Protein AF-A0A376UDI6-F1 (afdb_monomer)

Nearest PDB structures (foldseek):
  3olp-assembly1_B  TM=1.007E+00  e=3.961E-11  Salmonella enterica subsp. enterica serovar Typhimurium
  2z0f-assembly1_B  TM=8.883E-01  e=9.411E-08  Thermus thermophilus HB8
  6zqb-assembly1_JO  TM=3.512E-01  e=1.369E+00  Saccharomyces cerevisiae S288C
  8gmh-assembly2_F  TM=4.093E-01  e=9.083E+00  Streptococcus intermedius B196

Structure (mmCIF, N/CA/C/O backbone):
data_AF-A0A376UDI6-F1
#
_entry.id   AF-A0A376UDI6-F1
#
loop_
_atom_site.group_PDB
_atom_site.id
_atom_site.type_symbol
_atom_site.label_atom_id
_atom_site.label_alt_id
_atom_site.label_comp_id
_atom_site.label_asym_id
_atom_site.label_entity_id
_atom_site.label_seq_id
_atom_site.pdbx_PDB_ins_code
_atom_site.Cartn_x
_atom_site.Cartn_y
_atom_site.Cartn_z
_atom_site.occupancy
_atom_site.B_iso_or_equiv
_atom_site.auth_seq_id
_atom_site.auth_comp_id
_atom_site.auth_asym_id
_atom_site.auth_atom_id
_atom_site.pdbx_PDB_model_num
ATOM 1 N N . MET A 1 1 ? 17.257 5.928 -6.524 1.00 50.03 1 MET A N 1
ATOM 2 C CA . MET A 1 1 ? 17.084 4.465 -6.661 1.00 50.03 1 MET A CA 1
ATOM 3 C C . MET A 1 1 ? 16.799 4.116 -8.121 1.00 50.03 1 MET A C 1
ATOM 5 O O . MET A 1 1 ? 15.915 4.734 -8.705 1.00 50.03 1 MET A O 1
ATOM 9 N N . ARG A 1 2 ? 17.577 3.229 -8.763 1.00 57.44 2 ARG A N 1
ATOM 10 C CA . ARG A 1 2 ? 17.492 2.986 -10.221 1.00 57.44 2 ARG A CA 1
ATOM 11 C C . ARG A 1 2 ? 16.835 1.626 -10.506 1.00 57.44 2 ARG A C 1
ATOM 13 O O . ARG A 1 2 ? 17.513 0.618 -10.627 1.00 57.44 2 ARG A O 1
ATOM 20 N N . TRP A 1 3 ? 15.513 1.620 -10.670 1.00 70.88 3 TRP A N 1
ATOM 21 C CA . TRP A 1 3 ? 14.667 0.426 -10.882 1.00 70.88 3 TRP A CA 1
ATOM 22 C C . TRP A 1 3 ? 14.841 -0.294 -12.233 1.00 70.88 3 TRP A C 1
ATOM 24 O O . TRP A 1 3 ? 14.203 -1.312 -12.483 1.00 70.88 3 TRP A O 1
ATOM 34 N N . ARG A 1 4 ? 15.696 0.229 -13.123 1.00 72.62 4 ARG A N 1
ATOM 35 C CA . ARG A 1 4 ? 15.823 -0.234 -14.518 1.00 72.62 4 ARG A CA 1
ATOM 36 C C . ARG A 1 4 ? 16.219 -1.708 -14.640 1.00 72.62 4 ARG A C 1
ATOM 38 O O . ARG A 1 4 ? 15.703 -2.379 -15.522 1.00 72.62 4 ARG A O 1
ATOM 45 N N . GLY A 1 5 ? 17.097 -2.201 -13.762 1.00 80.75 5 GLY A N 1
ATOM 46 C CA . GLY A 1 5 ? 17.530 -3.603 -13.786 1.00 80.75 5 GLY A CA 1
ATOM 47 C C . GLY A 1 5 ? 16.401 -4.569 -13.429 1.00 80.75 5 GLY A C 1
ATOM 48 O O . GLY A 1 5 ? 16.172 -5.538 -14.143 1.00 80.75 5 GLY A O 1
ATOM 49 N N . LEU A 1 6 ? 15.642 -4.259 -12.373 1.00 84.06 6 LEU A N 1
ATOM 50 C CA . LEU A 1 6 ? 14.537 -5.106 -11.921 1.00 84.06 6 LEU A CA 1
ATOM 51 C C . LEU A 1 6 ? 13.362 -5.091 -12.907 1.00 84.06 6 LEU A C 1
ATOM 53 O O .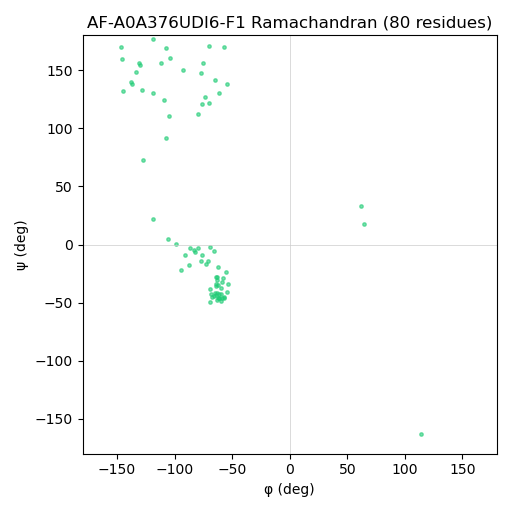 LEU A 1 6 ? 12.778 -6.129 -13.192 1.00 84.06 6 LEU A O 1
ATOM 57 N N . LEU A 1 7 ? 13.061 -3.929 -13.494 1.00 85.50 7 LEU A N 1
ATOM 58 C CA . LEU A 1 7 ? 12.006 -3.796 -14.503 1.00 85.50 7 LEU A CA 1
ATOM 59 C C . LEU A 1 7 ? 12.277 -4.604 -15.779 1.00 85.50 7 LEU A C 1
ATOM 61 O O . LEU A 1 7 ? 11.323 -5.052 -16.410 1.00 85.50 7 LEU A O 1
ATOM 65 N N . ALA A 1 8 ? 13.545 -4.805 -16.151 1.00 88.19 8 ALA A N 1
ATOM 66 C CA . ALA A 1 8 ? 13.929 -5.648 -17.286 1.00 88.19 8 ALA A CA 1
ATOM 67 C C . ALA A 1 8 ? 13.747 -7.152 -17.008 1.00 88.19 8 ALA A C 1
ATOM 69 O O . ALA A 1 8 ? 13.728 -7.953 -17.936 1.00 88.19 8 ALA A O 1
ATOM 70 N N . LEU A 1 9 ? 13.617 -7.535 -15.735 1.00 89.00 9 LEU A N 1
ATOM 71 C CA . LEU A 1 9 ? 13.417 -8.916 -15.293 1.00 89.00 9 LEU A CA 1
ATOM 72 C C . LEU A 1 9 ? 11.979 -9.186 -14.831 1.00 89.00 9 LEU A C 1
ATOM 74 O O . LEU A 1 9 ? 11.706 -10.280 -14.347 1.00 89.00 9 LEU A O 1
ATOM 78 N N . ARG A 1 10 ? 11.063 -8.217 -14.970 1.00 88.62 10 ARG A N 1
ATOM 79 C CA . ARG A 1 10 ? 9.713 -8.293 -14.390 1.00 88.62 10 ARG A CA 1
ATOM 80 C C . ARG A 1 10 ? 8.899 -9.493 -14.875 1.00 88.62 10 ARG A C 1
ATOM 82 O O . ARG A 1 10 ? 8.126 -10.033 -14.104 1.00 88.62 10 ARG A O 1
ATOM 89 N N . ASP A 1 11 ? 9.106 -9.934 -16.115 1.00 92.25 11 ASP A N 1
ATOM 90 C CA . ASP A 1 11 ? 8.343 -11.040 -16.709 1.00 92.25 11 ASP A CA 1
ATOM 91 C C . ASP A 1 11 ? 8.855 -12.421 -16.250 1.00 92.25 11 ASP A C 1
ATOM 93 O O . ASP A 1 11 ? 8.294 -13.447 -16.620 1.00 92.25 11 ASP A O 1
ATOM 97 N N . LYS A 1 12 ? 9.932 -12.467 -15.448 1.00 95.50 12 LYS A N 1
ATOM 98 C CA . LYS A 1 12 ? 10.487 -13.708 -14.880 1.00 95.50 12 LYS A CA 1
ATOM 99 C C . LYS A 1 12 ? 9.908 -14.071 -13.513 1.00 95.50 12 LYS A C 1
ATOM 101 O O . LYS A 1 12 ? 10.215 -15.146 -13.006 1.00 95.50 12 LYS A O 1
ATOM 106 N N . PHE A 1 13 ? 9.134 -13.178 -12.902 1.00 95.31 13 PHE A N 1
ATOM 107 C CA . PHE A 1 13 ? 8.605 -13.346 -11.552 1.00 95.31 13 PHE A CA 1
ATOM 108 C C . PHE A 1 13 ? 7.152 -12.883 -11.503 1.00 95.31 13 PHE A C 1
ATOM 110 O O . PHE A 1 13 ? 6.822 -11.834 -12.049 1.00 95.31 13 PHE A O 1
ATOM 117 N N . ASP A 1 14 ? 6.301 -13.607 -10.777 1.00 96.19 14 ASP A N 1
ATOM 118 C CA . ASP A 1 14 ? 4.928 -13.151 -10.518 1.00 96.19 14 ASP A CA 1
ATOM 119 C C . ASP A 1 14 ? 4.916 -11.864 -9.677 1.00 96.19 14 ASP A C 1
ATOM 121 O O . ASP A 1 14 ? 4.096 -10.965 -9.876 1.00 96.19 14 ASP A O 1
ATOM 125 N N . LEU A 1 15 ? 5.867 -11.766 -8.744 1.00 95.69 15 LEU A N 1
ATOM 126 C CA . LEU A 1 15 ? 6.068 -10.632 -7.856 1.00 95.69 15 LEU A CA 1
ATOM 127 C C . LEU A 1 15 ? 7.562 -10.438 -7.591 1.00 95.69 15 LEU A C 1
ATOM 129 O O . LEU A 1 15 ? 8.269 -11.372 -7.217 1.00 95.69 15 LEU A O 1
ATOM 133 N N . ALA A 1 16 ? 8.024 -9.202 -7.725 1.00 96.19 16 ALA A N 1
ATOM 134 C CA . ALA A 1 16 ? 9.359 -8.776 -7.340 1.00 96.19 16 ALA A CA 1
ATOM 135 C C . ALA A 1 16 ? 9.281 -7.502 -6.490 1.00 96.19 16 ALA A C 1
ATOM 137 O O . ALA A 1 16 ? 8.321 -6.735 -6.565 1.00 96.19 16 ALA A O 1
ATOM 138 N N . PHE A 1 17 ? 10.300 -7.256 -5.675 1.00 95.25 17 PHE A N 1
ATOM 139 C CA . PHE A 1 17 ? 10.384 -6.066 -4.837 1.00 95.25 17 PHE A CA 1
ATOM 140 C C . PHE A 1 17 ? 11.830 -5.600 -4.706 1.00 95.25 17 PHE A C 1
ATOM 142 O O . PHE A 1 17 ? 12.766 -6.367 -4.932 1.00 95.25 17 PHE A O 1
ATOM 149 N N . ALA A 1 18 ? 12.017 -4.335 -4.349 1.00 94.31 18 ALA A N 1
ATOM 150 C CA . ALA A 1 18 ? 13.296 -3.879 -3.823 1.00 94.31 18 ALA A CA 1
ATO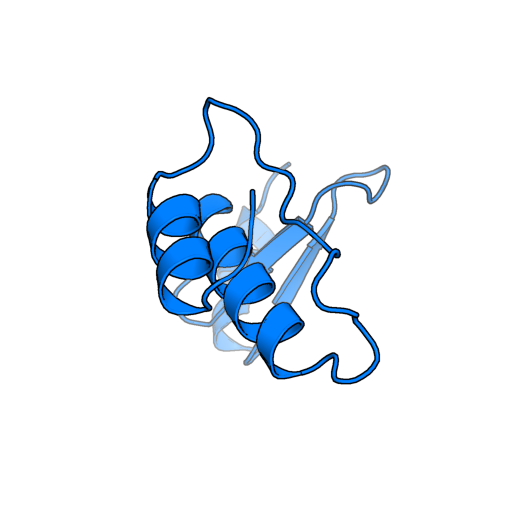M 151 C C . ALA A 1 18 ? 13.100 -2.781 -2.785 1.00 94.31 18 ALA A C 1
ATOM 153 O O . ALA A 1 18 ? 12.011 -2.217 -2.637 1.00 94.31 18 ALA A O 1
ATOM 154 N N . ASN A 1 19 ? 14.197 -2.467 -2.112 1.00 95.31 19 ASN A N 1
ATOM 155 C CA . ASN A 1 19 ? 14.267 -1.491 -1.045 1.00 95.31 19 ASN A CA 1
ATOM 156 C C . ASN A 1 19 ? 15.420 -0.523 -1.289 1.00 95.31 19 ASN A C 1
ATOM 158 O O . ASN A 1 19 ? 16.383 -0.836 -1.997 1.00 95.31 19 ASN A O 1
ATOM 162 N N . ASP A 1 20 ? 15.296 0.674 -0.744 1.00 94.62 20 ASP A N 1
ATOM 163 C CA . ASP A 1 20 ? 16.402 1.612 -0.666 1.00 94.62 20 ASP A CA 1
ATOM 164 C C . ASP A 1 20 ? 17.474 1.140 0.342 1.00 94.62 20 ASP A C 1
ATOM 166 O O . ASP A 1 20 ? 17.273 0.129 1.013 1.00 94.62 20 ASP A O 1
ATOM 170 N N . PRO A 1 21 ? 18.656 1.788 0.405 1.00 94.94 21 PRO A N 1
ATOM 171 C CA . PRO A 1 21 ? 19.809 1.247 1.135 1.00 94.94 21 PRO A CA 1
ATOM 172 C C . PRO A 1 21 ? 19.589 0.962 2.627 1.00 94.94 21 PRO A C 1
ATOM 174 O O . PRO A 1 21 ? 20.242 0.074 3.168 1.00 94.94 21 PRO A O 1
ATOM 177 N N . ASP A 1 22 ? 18.700 1.706 3.275 1.00 97.06 22 ASP A N 1
ATOM 178 C CA . ASP A 1 22 ? 18.314 1.605 4.686 1.00 97.06 22 ASP A CA 1
ATOM 179 C C . ASP A 1 22 ? 17.012 0.819 4.919 1.00 97.06 22 ASP A C 1
ATOM 181 O O . ASP A 1 22 ? 16.637 0.583 6.065 1.00 97.06 22 ASP A O 1
ATOM 185 N N . TYR A 1 23 ? 16.388 0.315 3.851 1.00 94.62 23 TYR A N 1
ATOM 186 C CA . TYR A 1 23 ? 15.262 -0.622 3.881 1.00 94.62 23 TYR A CA 1
ATOM 187 C C . TYR A 1 23 ? 13.955 -0.099 4.500 1.00 94.62 23 TYR A C 1
ATOM 189 O O . TYR A 1 23 ? 13.063 -0.895 4.808 1.00 94.62 23 TYR A O 1
ATOM 197 N N . ASP A 1 24 ? 13.781 1.216 4.632 1.00 96.31 24 ASP A N 1
ATOM 198 C CA . ASP A 1 24 ? 12.539 1.809 5.141 1.00 96.31 24 ASP A CA 1
ATOM 199 C C . ASP A 1 24 ? 11.496 2.057 4.029 1.00 96.31 24 ASP A C 1
ATOM 201 O O . ASP A 1 24 ? 10.292 2.164 4.300 1.00 96.31 24 ASP A O 1
ATOM 205 N N . ARG A 1 25 ? 11.920 2.059 2.756 1.00 95.44 25 ARG A N 1
ATOM 206 C CA . ARG A 1 25 ? 11.042 2.168 1.584 1.00 95.44 25 ARG A CA 1
ATOM 207 C C . ARG A 1 25 ? 11.010 0.880 0.783 1.00 95.44 25 ARG A C 1
ATOM 209 O O . ARG A 1 25 ? 11.924 0.061 0.783 1.00 95.44 25 ARG A O 1
ATOM 216 N N . HIS A 1 26 ? 9.924 0.717 0.038 1.00 96.25 26 HIS A N 1
ATOM 217 C CA . HIS A 1 26 ? 9.674 -0.444 -0.804 1.00 96.25 26 HIS A CA 1
ATOM 218 C C . HIS A 1 26 ? 9.201 -0.015 -2.193 1.00 96.25 26 HIS A C 1
ATOM 220 O O . HIS A 1 26 ? 8.509 0.991 -2.360 1.00 96.25 26 HIS A O 1
ATOM 226 N N . GLY A 1 27 ? 9.546 -0.813 -3.197 1.00 96.25 27 GLY A N 1
ATOM 227 C CA . GLY A 1 27 ? 8.938 -0.759 -4.521 1.00 96.25 27 GLY A CA 1
ATOM 228 C C . GLY A 1 27 ? 8.482 -2.146 -4.929 1.00 96.25 27 GLY A C 1
ATOM 229 O O . GLY A 1 27 ? 9.224 -3.111 -4.771 1.00 96.25 27 GLY A O 1
ATOM 230 N N . ILE A 1 28 ? 7.254 -2.225 -5.434 1.00 97.50 28 ILE A N 1
ATOM 231 C CA . ILE A 1 28 ? 6.583 -3.475 -5.785 1.00 97.50 28 ILE A CA 1
ATOM 232 C C . ILE A 1 28 ? 6.489 -3.569 -7.302 1.00 97.50 28 ILE A C 1
ATOM 234 O O . ILE A 1 28 ? 5.970 -2.661 -7.951 1.00 97.50 28 ILE A O 1
ATOM 238 N N . VAL A 1 29 ? 7.005 -4.654 -7.865 1.00 96.44 29 VAL A N 1
ATOM 239 C CA . VAL A 1 29 ? 7.051 -4.911 -9.303 1.00 96.44 29 VAL A CA 1
ATOM 240 C C . VAL A 1 29 ? 6.251 -6.168 -9.609 1.00 96.44 29 VAL A C 1
ATOM 242 O O . VAL A 1 29 ? 6.448 -7.209 -8.990 1.00 96.44 29 VAL A O 1
ATOM 245 N N . THR A 1 30 ? 5.369 -6.068 -10.591 1.00 96.81 30 THR A N 1
ATOM 246 C CA . THR A 1 30 ? 4.659 -7.203 -11.193 1.00 96.81 30 THR A CA 1
ATOM 247 C C . THR A 1 30 ? 5.025 -7.275 -12.682 1.00 96.81 30 THR A C 1
ATOM 249 O O . THR A 1 30 ? 5.697 -6.363 -13.185 1.00 96.81 30 THR A O 1
ATOM 252 N N . PRO A 1 31 ? 4.555 -8.279 -13.444 1.00 95.88 31 PRO A N 1
ATOM 253 C CA . PRO A 1 31 ? 4.708 -8.283 -14.902 1.00 95.88 31 PRO A CA 1
ATOM 254 C C . PRO A 1 31 ? 4.145 -7.024 -15.593 1.00 95.88 31 PRO A C 1
ATOM 256 O O . PRO A 1 31 ? 4.615 -6.630 -16.659 1.00 95.88 31 PRO A O 1
ATOM 259 N N . ALA A 1 32 ? 3.198 -6.316 -14.959 1.00 95.50 32 ALA A N 1
ATOM 260 C CA . ALA A 1 32 ? 2.676 -5.035 -15.447 1.00 95.50 32 ALA A CA 1
ATOM 261 C C . ALA A 1 32 ? 3.628 -3.840 -15.209 1.00 95.50 32 ALA A C 1
ATOM 263 O O . ALA A 1 32 ? 3.396 -2.750 -15.730 1.00 95.50 32 ALA A O 1
ATOM 264 N N . GLY A 1 33 ? 4.705 -4.028 -14.443 1.00 94.44 33 GLY A N 1
ATOM 265 C CA . GLY A 1 33 ? 5.705 -3.009 -14.130 1.00 94.44 33 GLY A CA 1
ATOM 266 C C . GLY A 1 33 ? 5.745 -2.623 -12.651 1.00 94.44 33 GLY A C 1
ATOM 267 O O . GLY A 1 33 ? 5.268 -3.345 -11.779 1.00 94.44 33 GLY A O 1
ATOM 268 N N . LEU A 1 34 ? 6.368 -1.476 -12.364 1.00 95.69 34 LEU A N 1
ATOM 269 C CA . LEU A 1 34 ? 6.472 -0.921 -11.012 1.00 95.69 34 LEU A CA 1
ATOM 270 C C . LEU A 1 34 ? 5.132 -0.296 -10.611 1.00 95.69 34 LEU A C 1
ATOM 272 O O . LEU A 1 34 ? 4.663 0.640 -11.263 1.00 95.69 34 LEU A O 1
ATOM 276 N N . MET A 1 35 ? 4.536 -0.779 -9.523 1.00 96.88 35 MET A N 1
ATOM 277 C CA . MET A 1 35 ? 3.322 -0.188 -8.967 1.00 96.88 35 MET A CA 1
ATOM 278 C C . MET A 1 35 ? 3.576 1.232 -8.463 1.00 96.88 35 MET A C 1
ATOM 280 O O . MET A 1 35 ? 4.586 1.526 -7.822 1.00 96.88 35 MET A O 1
ATOM 284 N N . ASN A 1 36 ? 2.596 2.109 -8.689 1.00 96.19 36 ASN A N 1
ATOM 285 C CA . ASN A 1 36 ? 2.559 3.409 -8.035 1.00 96.19 36 ASN A CA 1
ATOM 286 C C . ASN A 1 36 ? 2.462 3.212 -6.504 1.00 96.19 36 ASN A C 1
ATOM 288 O O . ASN A 1 36 ? 1.571 2.479 -6.061 1.00 96.19 36 ASN A O 1
ATOM 292 N N . PRO A 1 37 ? 3.302 3.884 -5.689 1.00 96.00 37 PRO A N 1
ATOM 293 C CA . PRO A 1 37 ? 3.282 3.726 -4.234 1.00 96.00 37 PRO A CA 1
ATOM 294 C C . PRO A 1 37 ? 1.904 3.962 -3.600 1.00 96.00 37 PRO A C 1
ATOM 296 O O . PRO A 1 37 ? 1.476 3.176 -2.760 1.00 96.00 37 PRO A O 1
ATOM 299 N N . ASN A 1 38 ? 1.149 4.971 -4.054 1.00 96.44 38 ASN A N 1
ATOM 300 C CA . ASN A 1 38 ? -0.198 5.240 -3.534 1.00 9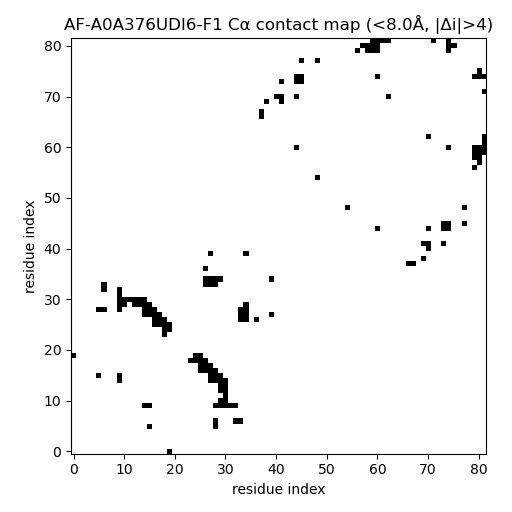6.44 38 ASN A CA 1
ATOM 301 C C . ASN A 1 38 ? -1.184 4.101 -3.831 1.00 96.44 38 ASN A C 1
ATOM 303 O O . ASN A 1 38 ? -2.077 3.841 -3.027 1.00 96.44 38 ASN A O 1
ATOM 307 N N . HIS A 1 39 ? -1.043 3.422 -4.975 1.00 97.00 39 HIS A N 1
ATOM 308 C CA . HIS A 1 39 ? -1.903 2.284 -5.309 1.00 97.00 39 HIS A CA 1
ATOM 309 C C . HIS A 1 39 ? -1.612 1.108 -4.380 1.00 97.00 39 HIS A C 1
ATOM 311 O O . HIS A 1 39 ? -2.541 0.475 -3.883 1.00 97.00 39 HIS A O 1
ATOM 317 N N . TYR A 1 40 ? -0.331 0.846 -4.111 1.00 97.62 40 TYR A N 1
ATOM 318 C CA . TYR A 1 40 ? 0.051 -0.224 -3.199 1.00 97.62 40 TYR A CA 1
ATOM 319 C C . TYR A 1 40 ? -0.410 0.054 -1.766 1.00 97.62 40 TYR A C 1
ATOM 321 O O . TYR A 1 40 ? -0.970 -0.839 -1.138 1.00 97.62 40 TYR A O 1
ATOM 329 N N . LEU A 1 41 ? -0.286 1.296 -1.279 1.00 97.38 41 LEU A N 1
ATOM 330 C CA . LEU A 1 41 ? -0.799 1.684 0.041 1.00 97.38 41 LEU A CA 1
ATOM 331 C C . LEU A 1 41 ? -2.306 1.424 0.176 1.00 97.38 41 LEU A C 1
ATOM 333 O O . LEU A 1 41 ? -2.735 0.825 1.159 1.00 97.38 41 LEU A O 1
ATOM 337 N N . ALA A 1 42 ? -3.106 1.811 -0.822 1.00 96.81 42 ALA A N 1
ATOM 338 C CA . ALA A 1 42 ? -4.548 1.562 -0.802 1.00 96.81 42 ALA A CA 1
ATOM 339 C C . ALA A 1 42 ? -4.880 0.058 -0.760 1.00 96.81 42 ALA A C 1
ATOM 341 O O . ALA A 1 42 ? -5.737 -0.363 0.019 1.00 96.81 42 ALA A O 1
ATOM 342 N N . VAL A 1 43 ? -4.174 -0.762 -1.548 1.00 97.75 43 VAL A N 1
ATOM 343 C CA . VAL A 1 43 ? -4.350 -2.225 -1.554 1.00 97.75 43 VAL A CA 1
ATOM 344 C C . VAL A 1 43 ? -3.923 -2.849 -0.222 1.00 97.75 43 VAL A C 1
ATOM 346 O O . VAL A 1 43 ? -4.650 -3.682 0.319 1.00 97.75 43 VAL A O 1
ATOM 349 N N . ALA A 1 44 ? -2.786 -2.428 0.336 1.00 97.94 44 ALA A N 1
ATOM 350 C CA . ALA A 1 44 ? -2.274 -2.932 1.607 1.00 97.94 44 ALA A CA 1
ATOM 351 C C . ALA A 1 44 ? -3.234 -2.629 2.765 1.00 97.94 44 ALA A C 1
ATOM 353 O O . ALA A 1 44 ? -3.556 -3.529 3.541 1.00 97.94 44 ALA A O 1
ATOM 354 N N . ILE A 1 45 ? -3.745 -1.395 2.845 1.00 97.19 45 ILE A N 1
ATOM 355 C CA . ILE A 1 45 ? -4.747 -0.995 3.845 1.00 97.19 45 ILE A CA 1
ATOM 356 C C . ILE A 1 45 ? -6.008 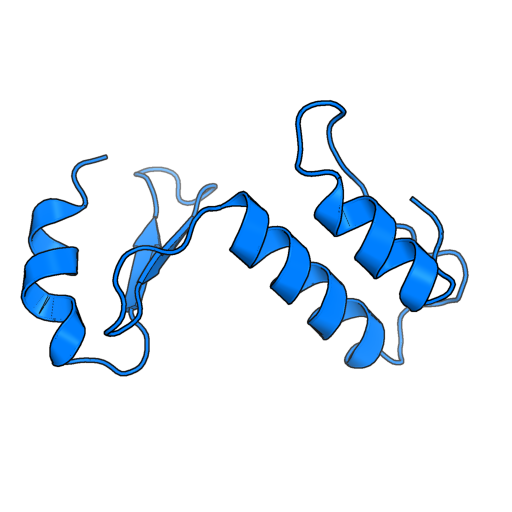-1.847 3.687 1.00 97.19 45 ILE A C 1
ATOM 358 O O . ILE A 1 45 ? -6.473 -2.439 4.662 1.00 97.19 45 ILE A O 1
ATOM 362 N N . ASN A 1 46 ? -6.513 -1.974 2.456 1.00 97.44 46 ASN A N 1
ATOM 363 C CA . ASN A 1 46 ? -7.707 -2.764 2.178 1.00 97.44 46 ASN A CA 1
ATOM 364 C C . ASN A 1 46 ? -7.568 -4.221 2.643 1.00 97.44 46 ASN A C 1
ATOM 366 O O . ASN A 1 46 ? -8.470 -4.763 3.281 1.00 97.44 46 ASN A O 1
ATOM 370 N N . TYR A 1 47 ? -6.428 -4.846 2.344 1.00 98.25 47 TYR A N 1
ATOM 371 C CA . TYR A 1 47 ? -6.159 -6.230 2.716 1.00 98.25 47 TYR A CA 1
ATOM 372 C C . TYR A 1 47 ? -5.984 -6.396 4.230 1.00 98.25 47 TYR A C 1
ATOM 374 O O . TYR A 1 47 ? -6.625 -7.262 4.830 1.00 98.25 47 TYR A O 1
ATOM 382 N N . LEU A 1 48 ? -5.150 -5.566 4.866 1.00 97.94 48 LEU A N 1
ATOM 383 C CA . LEU A 1 48 ? -4.818 -5.698 6.288 1.00 97.94 48 LEU A CA 1
ATOM 384 C C . LEU A 1 48 ? -6.057 -5.606 7.181 1.00 97.94 48 LEU A C 1
ATOM 386 O O . LEU A 1 48 ? -6.248 -6.466 8.037 1.00 97.94 48 LEU A O 1
ATOM 390 N N . PHE A 1 49 ? -6.935 -4.631 6.948 1.00 96.69 49 PHE A N 1
ATOM 391 C CA . PHE A 1 49 ? -8.126 -4.431 7.780 1.00 96.69 49 PHE A CA 1
ATOM 392 C C . PHE A 1 49 ? -9.203 -5.512 7.612 1.00 96.69 49 PHE A C 1
ATOM 394 O O . PHE A 1 49 ? -10.077 -5.629 8.471 1.00 96.69 49 PHE A O 1
ATOM 401 N N . GLN A 1 50 ? -9.114 -6.330 6.559 1.00 96.31 50 GLN A N 1
ATOM 402 C CA . GLN A 1 50 ? -9.967 -7.505 6.352 1.00 96.31 50 GLN A CA 1
ATOM 403 C C . GLN A 1 50 ? -9.329 -8.808 6.866 1.00 96.31 50 GLN A C 1
ATOM 405 O O . GLN A 1 50 ? -10.039 -9.758 7.175 1.00 96.31 50 GLN A O 1
ATOM 410 N N . HIS A 1 51 ? -7.998 -8.855 7.005 1.00 97.88 51 HIS A N 1
ATOM 411 C CA . HIS A 1 51 ? -7.237 -10.074 7.329 1.00 97.88 51 HIS A CA 1
ATOM 412 C C . HIS A 1 51 ? -6.466 -9.971 8.658 1.00 97.88 51 HIS A C 1
ATOM 414 O O . HIS A 1 51 ? -5.473 -10.672 8.888 1.00 97.88 51 HIS A O 1
ATOM 420 N N . ARG A 1 52 ? -6.896 -9.072 9.548 1.00 97.12 52 ARG A N 1
ATOM 421 C CA . ARG A 1 52 ? -6.37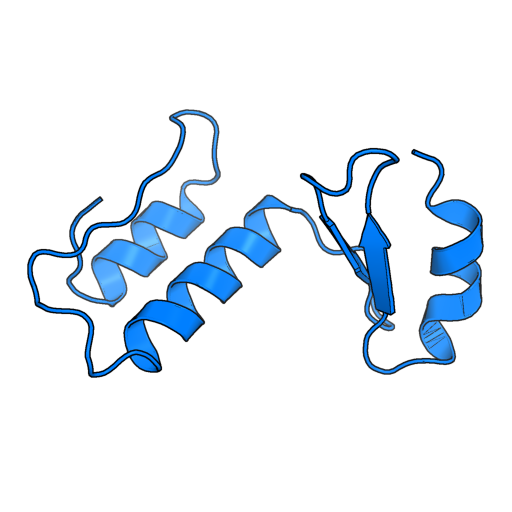6 -8.918 10.915 1.00 97.12 52 ARG A CA 1
ATOM 422 C C . ARG A 1 52 ? -7.536 -8.952 11.919 1.00 97.12 52 ARG A C 1
ATOM 424 O O . ARG A 1 52 ? -7.864 -7.922 12.497 1.00 97.12 52 ARG A O 1
ATOM 431 N N . PRO A 1 53 ? -8.153 -10.125 12.167 1.00 95.62 53 PRO A N 1
ATOM 432 C CA . PRO A 1 53 ? -9.326 -10.239 13.048 1.00 95.62 53 PRO A CA 1
ATOM 433 C C . PRO A 1 53 ? -9.043 -9.836 14.505 1.00 95.62 53 PRO A C 1
ATOM 435 O O . PRO A 1 53 ? -9.960 -9.525 15.253 1.00 95.62 53 PRO A O 1
ATOM 438 N N . GLN A 1 54 ? -7.767 -9.821 14.898 1.00 97.12 54 GLN A N 1
ATOM 439 C CA . GLN A 1 54 ? -7.290 -9.396 16.217 1.00 97.12 54 GLN A CA 1
ATOM 440 C C . GLN A 1 54 ? -7.263 -7.860 16.376 1.00 97.12 54 GLN A C 1
ATOM 442 O O . GLN A 1 54 ? -7.098 -7.362 17.486 1.00 97.12 54 GLN A O 1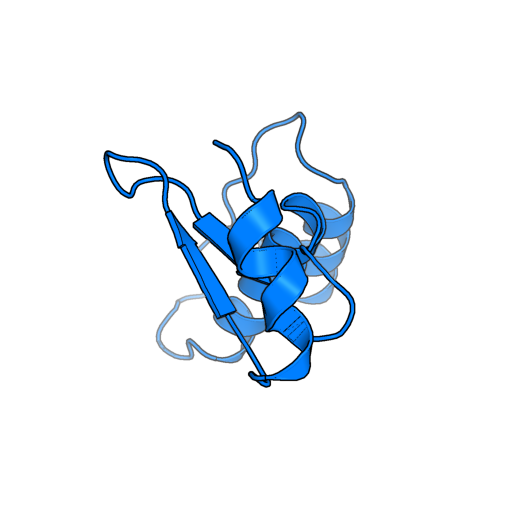
ATOM 447 N N . TRP A 1 55 ? -7.381 -7.084 15.289 1.00 96.44 55 TRP A N 1
ATOM 448 C CA . TRP A 1 55 ? -7.408 -5.622 15.362 1.00 96.44 55 TRP A CA 1
ATOM 449 C C . TRP A 1 55 ? -8.797 -5.135 15.770 1.00 96.44 55 TRP A C 1
ATOM 451 O O . TRP A 1 55 ? -9.763 -5.246 15.008 1.00 96.44 55 TRP A O 1
ATOM 461 N N . GLY A 1 56 ? -8.869 -4.568 16.977 1.00 91.81 56 GLY A N 1
ATOM 462 C CA . GLY A 1 56 ? -10.082 -3.984 17.541 1.00 91.81 56 GLY A CA 1
ATOM 463 C C . GLY A 1 56 ? -10.683 -2.875 16.673 1.00 91.81 56 GLY A C 1
ATOM 464 O O . GLY A 1 56 ? -10.090 -2.410 15.696 1.00 91.81 56 GLY A O 1
ATOM 465 N N . LYS A 1 57 ? -11.897 -2.443 17.025 1.00 90.19 57 LYS A N 1
ATOM 466 C CA . LYS A 1 57 ? -12.623 -1.402 16.277 1.00 90.19 57 LYS A CA 1
ATOM 467 C C . LYS A 1 57 ? -11.919 -0.043 16.316 1.00 90.19 57 LYS A C 1
ATOM 469 O O . LYS A 1 57 ? -12.015 0.697 15.346 1.00 90.19 57 LYS A O 1
ATOM 474 N N . ASP A 1 58 ? -11.160 0.217 17.377 1.00 92.81 58 ASP A N 1
ATOM 475 C CA . ASP A 1 58 ? -10.494 1.500 17.627 1.00 92.81 58 ASP A CA 1
ATOM 476 C C . ASP A 1 58 ? -9.164 1.667 16.871 1.00 92.81 58 ASP A C 1
ATOM 478 O O . ASP A 1 58 ? -8.571 2.743 16.885 1.00 92.81 58 ASP A O 1
ATOM 482 N N . VAL A 1 59 ? -8.678 0.620 16.190 1.00 95.56 59 VAL A N 1
ATOM 483 C CA . VAL A 1 59 ? -7.485 0.714 15.336 1.00 95.56 59 VAL A CA 1
ATOM 484 C C . VAL A 1 59 ? -7.818 1.544 14.091 1.00 95.56 59 VAL A C 1
ATOM 486 O O . VAL A 1 59 ? -8.711 1.179 13.322 1.00 95.56 59 VAL A O 1
ATOM 489 N N . ALA A 1 60 ? -7.078 2.636 13.891 1.00 94.31 60 ALA A N 1
ATOM 490 C CA . ALA A 1 60 ? -7.275 3.601 12.808 1.00 94.31 60 ALA A CA 1
ATOM 491 C C . ALA A 1 60 ? -6.189 3.512 11.717 1.00 94.31 60 ALA A C 1
ATOM 493 O O . ALA A 1 60 ? -5.164 2.844 11.882 1.00 94.31 60 ALA A O 1
ATOM 494 N N . VAL A 1 61 ? -6.416 4.199 10.595 1.00 95.00 61 VAL A N 1
ATOM 495 C CA . VAL A 1 61 ? -5.489 4.274 9.456 1.00 95.00 61 VAL A CA 1
ATOM 496 C C . VAL A 1 61 ? -4.777 5.621 9.414 1.00 95.00 61 VAL A C 1
ATOM 498 O O . VAL A 1 61 ? -5.366 6.626 9.048 1.00 95.00 61 VAL A O 1
ATOM 501 N N . GLY A 1 62 ? -3.474 5.631 9.693 1.00 94.12 62 GLY A N 1
ATOM 502 C CA . GLY A 1 62 ? -2.649 6.827 9.519 1.00 94.12 62 GLY A CA 1
ATOM 503 C C . GLY A 1 62 ? -2.370 7.124 8.042 1.00 94.12 62 GLY A C 1
ATOM 504 O O . GLY A 1 62 ? -1.853 6.271 7.317 1.00 94.12 62 GLY A O 1
ATOM 505 N N . LYS A 1 63 ? -2.656 8.352 7.602 1.00 93.00 63 LYS A N 1
ATOM 506 C CA . LYS A 1 63 ? -2.390 8.838 6.240 1.00 93.00 63 LYS A CA 1
ATOM 507 C C . LYS A 1 63 ? -1.812 10.255 6.290 1.00 93.00 63 LYS A C 1
ATOM 509 O O . LYS A 1 63 ? -2.301 11.106 7.024 1.00 93.00 63 LYS A O 1
ATOM 514 N N . THR A 1 64 ? -0.799 10.547 5.471 1.00 93.19 64 THR A N 1
ATOM 515 C CA . THR A 1 64 ? -0.345 11.934 5.274 1.00 93.19 64 THR A CA 1
ATOM 516 C C . THR A 1 64 ? -1.300 12.697 4.351 1.00 93.19 64 THR A C 1
ATOM 518 O O . THR A 1 64 ? -1.850 12.125 3.408 1.00 93.19 64 THR A O 1
ATOM 521 N N . LEU A 1 65 ? -1.459 14.009 4.564 1.00 89.50 65 LEU A N 1
ATOM 522 C CA . LEU A 1 65 ? -2.400 14.853 3.805 1.00 89.50 65 LEU A CA 1
ATOM 523 C C . LEU A 1 65 ? -2.216 14.765 2.278 1.00 89.50 65 LEU A C 1
ATOM 525 O O . LEU A 1 65 ? -3.184 14.833 1.528 1.00 89.50 65 LEU A O 1
ATOM 529 N N . VAL A 1 66 ? -0.975 14.587 1.820 1.00 92.50 66 VAL A N 1
ATOM 530 C CA . VAL A 1 66 ? -0.612 14.534 0.394 1.00 92.50 66 VAL A CA 1
ATOM 531 C C . VAL A 1 66 ? -0.807 13.156 -0.249 1.00 92.50 66 VAL A C 1
ATOM 533 O O . VAL A 1 66 ? -0.600 13.004 -1.453 1.00 92.50 66 VAL A O 1
ATOM 536 N N . SER A 1 67 ? -1.179 12.137 0.530 1.00 89.12 67 SER A N 1
ATOM 537 C CA . SER A 1 67 ? -1.437 10.797 -0.001 1.00 89.12 67 SER A CA 1
ATOM 538 C C . SER A 1 67 ? -2.779 10.736 -0.738 1.00 89.12 67 SER A C 1
ATOM 540 O O . SER A 1 67 ? -3.699 11.514 -0.479 1.00 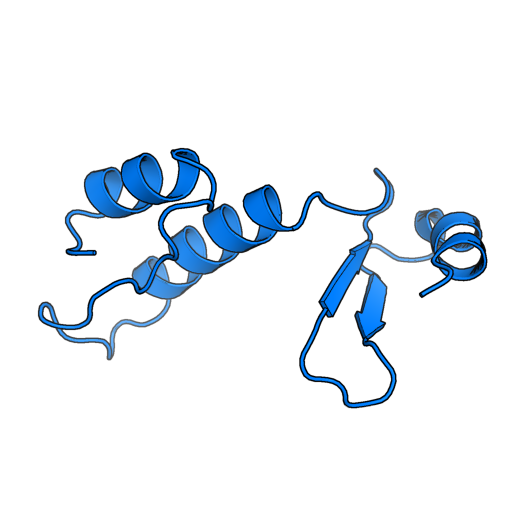89.12 67 SER A O 1
ATOM 542 N N . SER A 1 68 ? -2.910 9.780 -1.658 1.00 91.56 68 SER A N 1
ATOM 543 C CA . SER A 1 68 ? -4.090 9.649 -2.522 1.00 91.56 68 SER A CA 1
ATOM 544 C C . SER A 1 68 ? -5.410 9.571 -1.745 1.00 91.56 68 SER A C 1
ATOM 546 O O . SER A 1 68 ? -5.534 8.818 -0.779 1.00 91.56 68 SER A O 1
ATOM 548 N N . ALA A 1 69 ? -6.441 10.264 -2.243 1.00 92.44 69 ALA A N 1
ATOM 549 C CA . ALA A 1 69 ? -7.820 10.166 -1.751 1.00 92.44 69 ALA A CA 1
ATOM 550 C C . ALA A 1 69 ? -8.462 8.781 -1.985 1.00 92.44 69 ALA A C 1
ATOM 552 O O . ALA A 1 69 ? -9.589 8.525 -1.566 1.00 92.44 69 ALA A O 1
ATOM 553 N N . MET A 1 70 ? -7.777 7.868 -2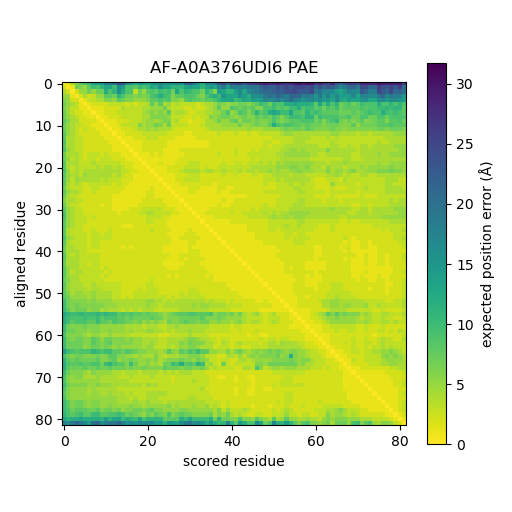.686 1.00 94.56 70 MET A N 1
ATOM 554 C CA . MET A 1 70 ? -8.188 6.463 -2.750 1.00 94.56 70 MET A CA 1
ATOM 555 C C . MET A 1 70 ? -8.155 5.806 -1.365 1.00 94.56 70 MET A C 1
ATOM 557 O O . MET A 1 70 ? -9.018 4.989 -1.066 1.00 94.56 70 MET A O 1
ATOM 561 N N . ILE A 1 71 ? -7.203 6.196 -0.511 1.00 93.75 71 ILE A N 1
ATOM 562 C CA . ILE A 1 71 ? -7.097 5.672 0.856 1.00 93.75 71 ILE A CA 1
ATOM 563 C C . ILE A 1 71 ? -8.365 6.012 1.643 1.00 93.75 71 ILE A C 1
ATOM 565 O O . ILE A 1 71 ? -8.967 5.121 2.230 1.00 93.75 71 ILE A O 1
ATOM 569 N N . ASP A 1 72 ? -8.837 7.255 1.550 1.00 93.38 72 ASP A N 1
ATOM 570 C CA . ASP A 1 72 ? -10.043 7.722 2.246 1.00 93.38 72 ASP A CA 1
ATOM 571 C C . ASP A 1 72 ? -11.272 6.899 1.830 1.00 93.38 72 ASP A C 1
ATOM 573 O O . ASP A 1 72 ? -12.065 6.467 2.664 1.00 93.38 72 ASP A O 1
ATOM 577 N N . ARG A 1 73 ? -11.403 6.606 0.527 1.00 94.56 73 ARG A N 1
ATOM 578 C CA . ARG A 1 73 ? -12.490 5.764 0.002 1.00 94.56 73 ARG A CA 1
ATOM 579 C C . ARG A 1 73 ? -12.422 4.332 0.530 1.00 94.56 73 ARG A C 1
ATOM 581 O O . ARG A 1 73 ? -13.457 3.789 0.902 1.00 94.56 73 ARG A O 1
ATOM 588 N N . VAL A 1 74 ? -11.229 3.737 0.574 1.00 95.12 74 VAL A N 1
ATOM 589 C CA . VAL A 1 74 ? -11.017 2.381 1.107 1.00 95.12 74 VAL A CA 1
ATOM 590 C C . VAL A 1 74 ? -11.360 2.323 2.594 1.00 95.12 74 VAL A C 1
ATOM 592 O O . VAL A 1 74 ? -12.102 1.440 3.013 1.00 95.12 74 VAL A O 1
ATOM 595 N N . VAL A 1 75 ? -10.871 3.276 3.387 1.00 93.88 75 VAL A N 1
ATOM 596 C CA . VAL A 1 75 ? -11.128 3.329 4.834 1.00 93.88 75 VAL A CA 1
ATOM 597 C C . VAL A 1 75 ? -12.623 3.473 5.126 1.00 93.88 75 VAL A C 1
ATOM 599 O O . VAL A 1 75 ? -13.166 2.709 5.927 1.00 93.88 75 VAL A O 1
ATOM 602 N N . ASN A 1 76 ? -13.302 4.376 4.414 1.00 94.50 76 ASN A N 1
ATOM 603 C CA . ASN A 1 76 ? -14.745 4.574 4.550 1.00 94.50 76 ASN A CA 1
ATOM 604 C C . ASN A 1 76 ? -15.539 3.322 4.147 1.00 94.50 76 ASN A C 1
ATOM 606 O O . ASN A 1 76 ? -16.477 2.945 4.845 1.00 94.50 76 ASN A O 1
ATOM 610 N N . ALA A 1 77 ? -15.152 2.646 3.058 1.00 94.25 77 ALA A N 1
ATOM 611 C CA . ALA A 1 77 ? -15.804 1.410 2.615 1.00 94.25 77 ALA A CA 1
ATOM 612 C C . ALA A 1 77 ? -15.667 0.263 3.633 1.00 94.25 77 ALA A C 1
ATOM 614 O O . ALA A 1 77 ? -16.540 -0.597 3.712 1.00 94.25 77 ALA A O 1
ATOM 615 N N . LEU A 1 78 ? -14.598 0.266 4.434 1.00 93.00 78 LEU A N 1
ATOM 616 C CA . LEU A 1 78 ? -14.363 -0.709 5.502 1.00 93.00 78 LEU A CA 1
ATOM 617 C C . LEU A 1 78 ? -15.018 -0.325 6.838 1.00 93.00 78 LEU A C 1
ATO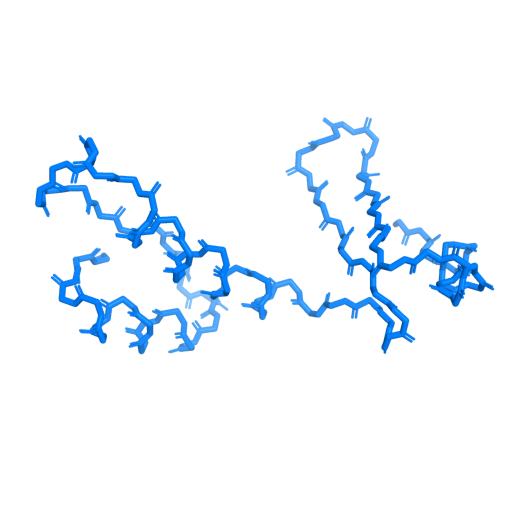M 619 O O . LEU A 1 78 ? -14.906 -1.085 7.801 1.00 93.00 78 LEU A O 1
ATOM 623 N N . GLY A 1 79 ? -15.663 0.845 6.924 1.00 92.56 79 GLY A N 1
ATOM 624 C CA . GLY A 1 79 ? -16.226 1.365 8.172 1.00 92.56 79 GLY A CA 1
ATOM 625 C C . GLY A 1 79 ? -15.164 1.613 9.247 1.00 92.56 79 GLY A C 1
ATOM 626 O O . GLY A 1 79 ? -15.417 1.382 10.430 1.00 92.56 79 GLY A O 1
ATOM 627 N N . ARG A 1 80 ? -13.953 2.006 8.837 1.00 90.56 80 ARG A N 1
ATOM 628 C CA . ARG A 1 80 ? -12.822 2.290 9.731 1.00 90.56 80 ARG A CA 1
ATOM 629 C C . ARG A 1 80 ? -12.602 3.798 9.865 1.00 90.56 80 ARG A C 1
ATOM 631 O O . ARG A 1 80 ? -13.049 4.569 9.024 1.00 90.56 80 ARG A O 1
ATOM 638 N N . ASN A 1 81 ? -11.898 4.198 10.920 1.00 85.88 81 ASN A N 1
ATOM 639 C CA . ASN A 1 81 ? -11.492 5.586 11.148 1.00 85.88 81 ASN A CA 1
ATOM 640 C C . ASN A 1 81 ? -10.089 5.836 10.558 1.00 85.88 81 ASN A C 1
ATOM 642 O O . ASN A 1 81 ? -9.265 4.913 10.525 1.00 85.88 81 ASN A O 1
ATOM 646 N N . TRP A 1 82 ? -9.813 7.068 10.122 1.00 76.69 82 TRP A N 1
ATOM 647 C CA . TRP A 1 82 ? -8.491 7.557 9.702 1.00 76.69 82 TRP A CA 1
ATOM 648 C C . TRP A 1 82 ? -8.131 8.856 10.422 1.00 76.69 82 TRP A C 1
ATOM 650 O O . TRP A 1 82 ? -9.074 9.548 10.869 1.00 76.69 82 TRP A O 1
#

Mean predicted aligned error: 4.15 Å

Foldseek 3Di:
DDCVVVQVCQVVDQKDKDADPVRPDIWIGGVVGTDDPLVVVLVVLLVCLVPCPVDDQQDADDDDPPRDCSNVVSCVVSVHHD

Organism: Escherichia coli (NCBI:txid562)

Radius of gyration: 15.01 Å; Cα contacts (8 Å, |Δi|>4): 85; chains: 1; bounding box: 36×29×35 Å

pLDDT: mean 92.52, std 8.02, range [50.03, 98.25]

Solvent-accessible surface area (backbone atoms only — not comparable to full-atom values): 5212 Å² total; per-residue (Å²): 137,83,64,66,69,59,61,75,48,23,84,80,38,83,66,47,74,52,58,53,100,84,60,88,48,79,46,49,31,29,65,94,39,74,57,55,67,62,59,51,52,36,51,52,52,56,48,48,76,73,72,39,90,85,62,58,85,84,62,62,49,90,76,62,90,88,52,58,72,62,40,58,53,48,37,56,75,69,74,45,53,106

Secondary structure (DSSP, 8-state):
--THHHHTTGGG-S-EEEE-TTSS-EEEEETTEEPPHHHHHHHHHHHHHHS-TTS-TT------TTS-THHHHHHHHTT---

Sequence (82 aa):
MRWRGLLALRDKFDLAFANDPDYDRHGIVTPAGLMNPNHYLAVAINYLFQHRPQWGKDVAVGKTLVSSAMIDRVVNALGRNW

InterPro domains:
  IPR005846 Alpha-D-phosphohexomutase, alpha/beta/alpha domain III [PF02880] (36-81)
  IPR016055 Alpha-D-phosphohexomutase, alpha/beta/alpha I/II/III [SSF53738] (21-81)